Protein AF-A0AAW0Y4X8-F1 (afdb_monomer)

pLDDT: mean 74.62, std 14.85, range [42.31, 95.5]

InterPro domains:
  IPR004323 Divalent ion tolerance protein, CutA [PF03091] (64-122)
  IPR004323 Divalent ion tolerance protein, CutA [PTHR23419] (64-127)
  IPR011322 Nitrogen regulatory PII-like, alpha/beta [SSF54913] (40-125)
  IPR015867 Nitrogen regulatory protein PII/ATP phosphoribosyltransferase, C-terminal [G3DSA:3.30.70.120] (62-125)

Radius of gyration: 26.47 Å; Cα contacts (8 Å, |Δi|>4): 41; chains: 1; bounding box: 38×80×56 Å

Sequence (129 aa):
MLSKNITLFCMCLAFVAVCMPILFTTGRHLISRMTATATYVAGTHSMAFVTAPSQEVAKKIARYEWKEEINEDSEVLMMIKTRTSRLEEVTKFVRENHPYEVCEVISSQIDQGNPPYLDWISSIVPEKE

Mean predicted aligned error: 15.36 Å

Secondary structure (DSSP, 8-state):
-HHHHHHHHHHHHHHHHHHHHHHHHHHHHHHHHHS------TTS--------SSHHHHHHHS-EEETTEEE------------GGGHHHHHHHHHHH-SSSS---------S--HHHHHHHHHHSPPP-

Nearest PDB structures (foldseek):
  8uf0-assembly1_A  TM=7.709E-01  e=8.832E-01  synthetic construct

Organism: Cherax quadricarinatus (NCBI:txid27406)

Structure (mmCIF, N/CA/C/O backbone):
data_AF-A0AAW0Y4X8-F1
#
_entry.id   AF-A0AAW0Y4X8-F1
#
loop_
_atom_site.group_PDB
_atom_site.id
_atom_site.type_symbol
_atom_site.label_atom_id
_atom_site.label_alt_id
_atom_site.label_comp_id
_atom_site.label_asym_id
_atom_site.label_entity_id
_atom_site.label_seq_id
_atom_site.pdbx_PDB_ins_code
_atom_site.Cartn_x
_atom_site.Cartn_y
_atom_site.Cartn_z
_atom_site.occupancy
_atom_site.B_iso_or_equiv
_atom_site.auth_seq_id
_atom_site.auth_comp_id
_atom_site.auth_asym_id
_atom_site.auth_atom_id
_atom_site.pdbx_PDB_model_num
ATOM 1 N N . MET A 1 1 ? -21.582 -59.109 39.077 1.00 58.12 1 MET A N 1
ATOM 2 C CA . MET A 1 1 ? -22.097 -58.528 37.813 1.00 58.12 1 MET A CA 1
ATOM 3 C C . MET A 1 1 ? -22.089 -56.993 37.826 1.00 58.12 1 MET A C 1
ATOM 5 O O . MET A 1 1 ? -21.799 -56.406 36.797 1.00 58.12 1 MET A O 1
ATOM 9 N N . LEU A 1 2 ? -22.301 -56.347 38.984 1.00 60.31 2 LEU A N 1
ATOM 10 C CA . LEU A 1 2 ? -22.369 -54.883 39.127 1.00 60.31 2 LEU A CA 1
ATOM 11 C C . LEU A 1 2 ? -21.040 -54.127 38.876 1.00 60.31 2 LEU A C 1
ATOM 13 O O . LEU A 1 2 ? -21.061 -53.064 38.266 1.00 60.31 2 LEU A O 1
ATOM 17 N N . SER A 1 3 ? -19.876 -54.672 39.268 1.00 65.19 3 SER A N 1
ATOM 18 C CA . SER A 1 3 ? -18.590 -53.954 39.124 1.00 65.19 3 SER A CA 1
ATOM 19 C C . SER A 1 3 ? -18.111 -53.813 37.675 1.00 65.19 3 SER A C 1
ATOM 21 O O . SER A 1 3 ? -17.576 -52.771 37.314 1.00 65.19 3 SER A O 1
ATOM 23 N N . LYS A 1 4 ? -18.361 -54.815 36.818 1.00 69.62 4 LYS A N 1
ATOM 24 C CA . LYS A 1 4 ? -17.965 -54.785 35.397 1.00 69.62 4 LYS A CA 1
ATOM 25 C C . LYS A 1 4 ? -18.694 -53.685 34.614 1.00 69.62 4 LYS A C 1
ATOM 27 O O . LYS A 1 4 ? -18.088 -53.048 33.759 1.00 69.62 4 LYS A O 1
ATOM 32 N N . ASN A 1 5 ? -19.958 -53.423 34.951 1.00 71.38 5 ASN A N 1
ATOM 33 C CA . ASN A 1 5 ? -20.755 -52.371 34.314 1.00 71.38 5 ASN A CA 1
ATOM 34 C C . ASN A 1 5 ? -20.292 -50.970 34.735 1.00 71.38 5 ASN A C 1
ATOM 36 O O . ASN A 1 5 ? -20.280 -50.060 33.914 1.00 71.38 5 ASN A O 1
ATOM 40 N N . ILE A 1 6 ? -19.848 -50.814 35.986 1.00 75.94 6 ILE A N 1
ATOM 41 C CA . ILE A 1 6 ? -19.287 -49.553 36.490 1.00 75.94 6 ILE A CA 1
ATOM 42 C C . ILE A 1 6 ? -17.942 -49.263 35.814 1.00 75.94 6 ILE A C 1
ATOM 44 O O . ILE A 1 6 ? -17.723 -48.151 35.344 1.00 75.94 6 ILE A O 1
ATOM 48 N N . THR A 1 7 ? -17.062 -50.261 35.683 1.00 75.94 7 THR A N 1
ATOM 49 C CA . THR A 1 7 ? -15.778 -50.090 34.983 1.00 75.94 7 THR A CA 1
ATOM 50 C C . THR A 1 7 ? -15.971 -49.727 33.508 1.00 75.94 7 THR A C 1
ATOM 52 O O . THR A 1 7 ? -15.283 -48.838 33.008 1.00 75.94 7 THR A O 1
ATOM 55 N N . LEU A 1 8 ? -16.929 -50.360 32.823 1.00 78.56 8 LEU A N 1
ATOM 56 C CA . LEU A 1 8 ? -17.250 -50.050 31.427 1.00 78.56 8 LEU A CA 1
ATOM 57 C C . LEU A 1 8 ? -17.809 -48.626 31.272 1.00 78.56 8 LEU A C 1
ATOM 59 O O . LEU A 1 8 ? -17.415 -47.904 30.360 1.00 78.56 8 LEU A O 1
ATOM 63 N N . PHE A 1 9 ? -18.669 -48.194 32.198 1.00 82.00 9 PHE A N 1
ATOM 64 C CA . PHE A 1 9 ? -19.211 -46.836 32.212 1.00 82.00 9 PHE A CA 1
ATOM 65 C C . PHE A 1 9 ? -18.118 -45.780 32.441 1.00 82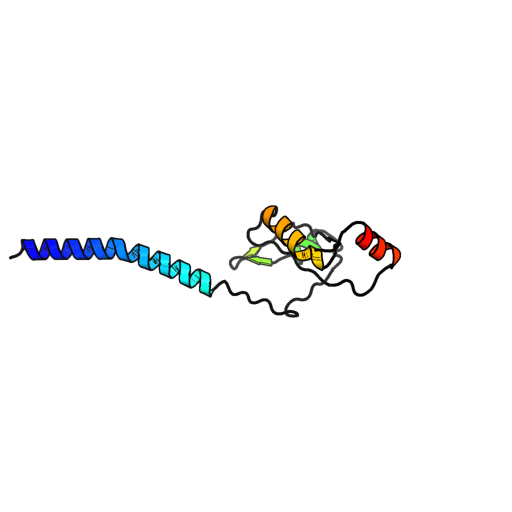.00 9 PHE A C 1
ATOM 67 O O . PHE A 1 9 ? -18.063 -44.785 31.719 1.00 82.00 9 PHE A O 1
ATOM 74 N N . CYS A 1 10 ? -17.191 -46.029 33.372 1.00 79.31 10 CYS A N 1
ATOM 75 C CA . CYS A 1 10 ? -16.048 -45.148 33.618 1.00 79.31 10 CYS A CA 1
ATOM 76 C C . CYS A 1 10 ? -15.097 -45.064 32.411 1.00 79.31 10 CYS A C 1
ATOM 78 O O . CYS A 1 10 ? -14.607 -43.978 32.105 1.00 79.31 10 CYS A O 1
ATOM 80 N N . MET A 1 11 ? -14.861 -46.172 31.694 1.00 81.62 11 MET A N 1
ATOM 81 C CA . MET A 1 11 ? -14.057 -46.153 30.462 1.00 81.62 11 MET A CA 1
ATOM 82 C C . MET A 1 11 ? -14.723 -45.341 29.346 1.00 81.62 11 MET A C 1
ATOM 84 O O . MET A 1 11 ? -14.047 -44.554 28.688 1.00 81.62 11 MET A O 1
ATOM 88 N N . CYS A 1 12 ? -16.039 -45.478 29.155 1.00 81.50 12 CYS A N 1
ATOM 89 C CA . CYS A 1 12 ? -16.776 -44.680 28.172 1.00 81.50 12 CYS A CA 1
ATOM 90 C C . CYS A 1 12 ? -16.736 -43.182 28.504 1.00 81.50 12 CYS A C 1
ATOM 92 O O . CYS A 1 12 ? -16.510 -42.367 27.614 1.00 81.50 12 CYS A O 1
ATOM 94 N N . LEU A 1 13 ? -16.893 -42.813 29.779 1.00 80.12 13 LEU A N 1
ATOM 95 C CA . LEU A 1 13 ? -16.777 -41.423 30.234 1.00 80.12 13 LEU A CA 1
ATOM 96 C C . LEU A 1 13 ? -15.379 -40.845 29.991 1.00 80.12 13 LEU A C 1
ATOM 98 O O . LEU A 1 13 ? -15.266 -39.726 29.495 1.00 80.12 13 LEU A O 1
ATOM 102 N N . ALA A 1 14 ? -14.323 -41.610 30.281 1.00 80.19 14 ALA A N 1
ATOM 103 C CA . ALA A 1 14 ? -12.948 -41.191 30.020 1.00 80.19 14 ALA A CA 1
ATOM 104 C C . ALA A 1 14 ? -12.675 -41.030 28.515 1.00 80.19 14 ALA A C 1
ATOM 106 O O . ALA A 1 14 ? -12.051 -40.056 28.101 1.00 80.19 14 ALA A O 1
ATOM 107 N N . PHE A 1 15 ? -13.190 -41.939 27.684 1.00 81.31 15 PHE A N 1
ATOM 108 C CA . PHE A 1 15 ? -13.047 -41.859 26.231 1.00 81.31 15 PHE A CA 1
ATOM 109 C C . PHE A 1 15 ? -13.770 -40.637 25.654 1.00 81.31 15 PHE A C 1
ATOM 111 O O . PHE A 1 15 ? -13.182 -39.880 24.885 1.00 81.31 15 PHE A O 1
ATOM 118 N N . VAL A 1 16 ? -15.011 -40.380 26.081 1.00 79.50 16 VAL A N 1
ATOM 119 C CA . VAL A 1 16 ? -15.754 -39.178 25.680 1.00 79.50 16 VAL A CA 1
ATOM 120 C C . VAL A 1 16 ? -15.016 -37.919 26.139 1.00 79.50 16 VAL A C 1
ATOM 122 O O . VAL A 1 16 ? -14.837 -37.011 25.335 1.00 79.50 16 VAL A O 1
ATOM 125 N N . ALA A 1 17 ? -14.501 -37.877 27.371 1.00 78.94 17 ALA A N 1
ATOM 126 C CA . ALA A 1 17 ? -13.763 -36.723 27.890 1.00 78.94 17 ALA A CA 1
ATOM 127 C C . ALA A 1 17 ? -12.469 -36.413 27.113 1.00 78.94 17 ALA A C 1
ATOM 129 O O . ALA A 1 17 ? -12.088 -35.249 27.023 1.00 78.94 17 ALA A O 1
ATOM 130 N N . VAL A 1 18 ? -11.812 -37.421 26.526 1.00 79.12 18 VAL A N 1
ATOM 131 C CA . VAL A 1 18 ? -10.599 -37.239 25.708 1.00 79.12 18 VAL A CA 1
ATOM 132 C C . VAL A 1 18 ? -10.938 -36.915 24.251 1.00 79.12 18 VAL A C 1
ATOM 134 O O . VAL A 1 18 ? -10.309 -36.049 23.645 1.00 79.12 18 VAL A O 1
ATOM 137 N N . CYS A 1 19 ? -11.947 -37.566 23.674 1.00 76.69 19 CYS A N 1
ATOM 138 C CA . CYS A 1 19 ? -12.306 -37.378 22.269 1.00 76.69 19 CYS A CA 1
ATOM 139 C C . CYS A 1 19 ? -13.063 -36.070 22.009 1.00 76.69 19 CYS A C 1
ATOM 141 O O . CYS A 1 19 ? -12.892 -35.478 20.945 1.00 76.69 19 CYS A O 1
ATOM 143 N N . MET A 1 20 ? -13.868 -35.593 22.963 1.00 77.81 20 MET A N 1
ATOM 144 C CA . MET A 1 20 ? -14.656 -34.366 22.809 1.00 77.81 20 MET A CA 1
ATOM 145 C C . MET A 1 20 ? -13.785 -33.117 22.575 1.00 77.81 20 MET A C 1
ATOM 147 O O . MET A 1 20 ? -14.035 -32.433 21.585 1.00 77.81 20 MET A O 1
ATOM 151 N N . PRO A 1 21 ? -12.719 -32.829 23.354 1.00 70.62 21 PRO A N 1
ATOM 152 C CA . PRO A 1 21 ? -11.862 -31.674 23.090 1.00 70.62 21 PRO A CA 1
ATOM 153 C C . PRO A 1 21 ? -11.093 -31.789 21.768 1.00 70.62 21 PRO A C 1
ATOM 155 O O . PRO A 1 21 ? -10.916 -30.775 21.103 1.00 70.62 21 PRO A O 1
ATOM 158 N N . ILE A 1 22 ? -10.699 -32.995 21.338 1.00 74.56 22 ILE A N 1
ATOM 159 C CA . ILE A 1 22 ? -10.032 -33.212 20.039 1.00 74.56 22 ILE A CA 1
ATOM 160 C C . ILE A 1 22 ? -11.002 -32.953 18.879 1.00 74.56 22 ILE A C 1
ATOM 162 O O . ILE A 1 22 ? -10.646 -32.310 17.891 1.00 74.56 22 ILE A 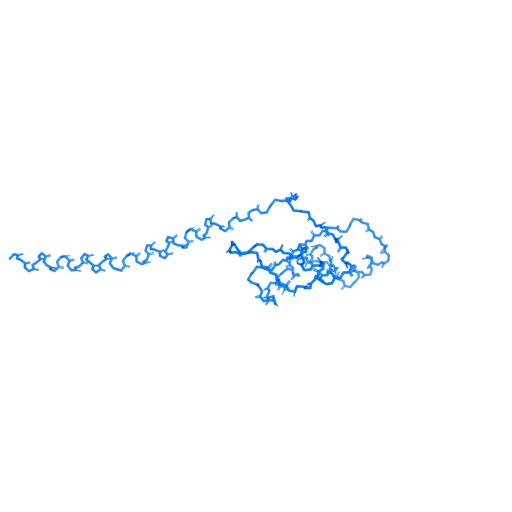O 1
ATOM 166 N N . LEU A 1 23 ? -12.251 -33.406 19.001 1.00 73.00 23 LEU A N 1
ATOM 167 C CA . LEU A 1 23 ? -13.301 -33.135 18.020 1.00 73.00 23 LEU A CA 1
ATOM 168 C C . LEU A 1 23 ? -13.653 -31.637 17.982 1.00 73.00 23 LEU A C 1
ATOM 170 O O . LEU A 1 23 ? -13.881 -31.073 16.915 1.00 73.00 23 LEU A O 1
ATOM 174 N N . PHE A 1 24 ? -13.633 -30.971 19.139 1.00 67.38 24 PHE A N 1
ATOM 175 C CA . PHE A 1 24 ? -13.904 -29.539 19.248 1.00 67.38 24 PHE A CA 1
ATOM 176 C C . PHE A 1 24 ? -12.772 -28.679 18.669 1.00 67.38 24 PHE A C 1
ATOM 178 O O . PHE A 1 24 ? -13.044 -27.684 17.999 1.00 67.38 24 PHE A O 1
ATOM 185 N N . THR A 1 25 ? -11.503 -29.041 18.884 1.00 61.97 25 THR A N 1
ATOM 186 C CA . THR A 1 25 ? -10.352 -28.304 18.330 1.00 61.97 25 THR A CA 1
ATOM 187 C C . THR A 1 25 ? -10.237 -28.503 16.826 1.00 61.97 25 THR A C 1
ATOM 189 O O . THR A 1 25 ? -10.122 -27.525 16.090 1.00 61.97 25 THR A O 1
ATOM 192 N N . THR A 1 26 ? -10.353 -29.740 16.341 1.00 67.19 26 THR A N 1
ATOM 193 C CA . THR A 1 26 ? -10.354 -30.030 14.897 1.00 67.19 26 THR A CA 1
ATOM 194 C C . THR A 1 26 ? -11.560 -29.406 14.190 1.00 67.19 26 THR A C 1
ATOM 196 O O . THR A 1 26 ? -11.397 -28.834 13.112 1.00 67.19 26 THR A O 1
ATOM 199 N N . GLY A 1 27 ? -12.737 -29.398 14.827 1.00 66.31 27 GLY A N 1
ATOM 200 C CA . GLY A 1 27 ? -13.922 -28.687 14.344 1.00 66.31 27 GLY A CA 1
ATOM 201 C C . GLY A 1 27 ? -13.716 -27.172 14.256 1.00 66.31 27 GLY A C 1
ATOM 202 O O . GLY A 1 27 ? -14.035 -26.567 13.235 1.00 66.31 27 GLY A O 1
ATOM 203 N N . ARG A 1 28 ? -13.102 -26.550 15.273 1.00 56.47 28 ARG A N 1
ATOM 204 C CA . ARG A 1 28 ? -12.759 -25.114 15.252 1.00 56.47 28 ARG A CA 1
ATOM 205 C C . ARG A 1 28 ? -11.723 -24.772 14.184 1.00 56.47 28 ARG A C 1
ATOM 207 O O . ARG A 1 28 ? -11.865 -23.746 13.525 1.00 56.47 28 ARG A O 1
ATOM 214 N N . HIS A 1 29 ? -10.726 -25.629 13.967 1.00 56.44 29 HIS A N 1
ATOM 215 C CA . HIS A 1 29 ? -9.754 -25.446 12.888 1.00 56.44 29 HIS A CA 1
ATOM 216 C C . HIS A 1 29 ? -10.395 -25.572 11.503 1.00 56.44 29 HIS A C 1
ATOM 218 O O . HIS A 1 29 ? -10.025 -24.828 10.598 1.00 56.44 29 HIS A O 1
ATOM 224 N N . LEU A 1 30 ? -11.377 -26.459 11.327 1.00 59.00 30 LEU A N 1
ATOM 225 C CA . LEU A 1 30 ? -12.100 -26.584 10.063 1.00 59.00 30 LEU A CA 1
ATOM 226 C C . LEU A 1 30 ? -13.002 -25.367 9.805 1.00 59.00 30 LEU A C 1
ATOM 228 O O . LEU A 1 30 ? -12.948 -24.799 8.719 1.00 59.00 30 LEU A O 1
ATOM 232 N N . ILE A 1 31 ? -13.748 -24.907 10.817 1.00 59.88 31 ILE A N 1
ATOM 233 C CA . ILE A 1 31 ? -14.597 -23.705 10.723 1.00 59.88 31 ILE A CA 1
ATOM 234 C C . ILE A 1 31 ? -13.747 -22.455 10.442 1.00 59.88 31 ILE A C 1
ATOM 236 O O . ILE A 1 31 ? -14.089 -21.681 9.554 1.00 59.88 31 ILE A O 1
ATOM 240 N N . SER A 1 32 ? -12.595 -22.303 11.106 1.00 43.53 32 SER A N 1
ATOM 241 C CA . SER A 1 32 ? -11.649 -21.203 10.854 1.00 43.53 32 SER A CA 1
ATOM 242 C C . SER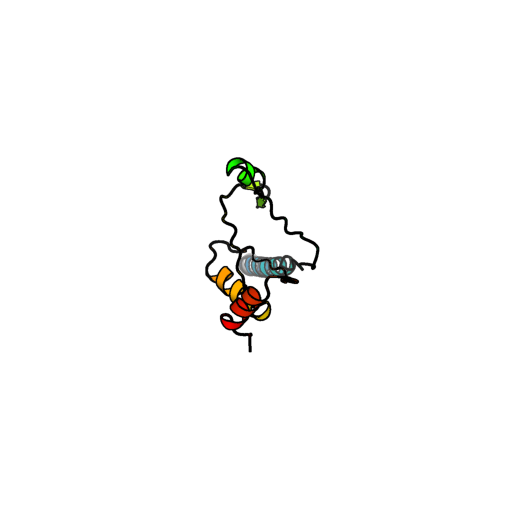 A 1 32 ? -11.078 -21.219 9.430 1.00 43.53 32 SER A C 1
ATOM 244 O O . SER A 1 32 ? -10.850 -20.158 8.856 1.00 43.53 32 SER A O 1
ATOM 246 N N . ARG A 1 33 ? -10.890 -22.400 8.823 1.00 48.53 33 ARG A N 1
ATOM 247 C CA . ARG A 1 33 ? -10.465 -22.515 7.417 1.00 48.53 33 ARG A CA 1
ATOM 248 C C . ARG A 1 33 ? -11.603 -22.266 6.424 1.00 48.53 33 ARG A C 1
ATOM 250 O O . ARG A 1 33 ? -11.318 -21.879 5.298 1.00 48.53 33 ARG A O 1
ATOM 257 N N . MET A 1 34 ? -12.860 -22.455 6.829 1.00 55.47 34 MET A N 1
ATOM 258 C CA . MET A 1 34 ? -14.037 -22.171 5.997 1.00 55.47 34 MET A CA 1
ATOM 259 C C . MET A 1 34 ? -14.431 -20.686 6.001 1.00 55.47 34 MET A C 1
ATOM 261 O O . MET A 1 34 ? -14.959 -20.210 5.004 1.00 55.47 34 MET A O 1
ATOM 265 N N . THR A 1 35 ? -14.151 -19.936 7.073 1.00 51.81 35 THR A N 1
ATOM 266 C CA . THR A 1 35 ? -14.409 -18.483 7.134 1.00 51.81 35 THR A CA 1
ATOM 267 C C . THR A 1 35 ? -13.250 -17.623 6.619 1.00 51.81 35 THR A C 1
ATOM 269 O O . THR A 1 35 ? -13.410 -16.416 6.471 1.00 51.81 35 THR A O 1
ATOM 272 N N . ALA A 1 36 ? -12.094 -18.218 6.304 1.00 44.84 36 ALA A N 1
ATOM 273 C CA . ALA A 1 36 ? -10.904 -17.508 5.820 1.00 44.84 36 ALA A CA 1
ATOM 274 C C . ALA A 1 36 ? -10.899 -17.208 4.307 1.00 44.84 36 ALA A C 1
ATOM 276 O O . ALA A 1 36 ? -9.874 -16.803 3.763 1.00 44.84 36 ALA A O 1
ATOM 277 N N . THR A 1 37 ? -12.016 -17.386 3.601 1.00 47.72 37 THR A N 1
ATOM 278 C CA . THR A 1 37 ? -12.143 -16.962 2.200 1.00 47.72 37 THR A CA 1
ATOM 279 C C . THR A 1 37 ? -12.848 -15.615 2.112 1.00 47.72 37 THR A C 1
ATOM 281 O O . THR A 1 37 ? -13.969 -15.517 1.620 1.00 47.72 37 THR A O 1
ATOM 284 N N . ALA A 1 38 ? -12.174 -14.554 2.554 1.00 52.03 38 ALA A N 1
ATOM 285 C CA . ALA A 1 38 ? -12.450 -13.228 2.018 1.00 52.03 38 ALA A CA 1
ATOM 286 C C . ALA A 1 38 ? -11.831 -13.169 0.611 1.00 52.03 38 ALA A C 1
ATOM 288 O O . ALA A 1 38 ? -10.696 -12.737 0.421 1.00 52.03 38 ALA A O 1
ATOM 289 N N . THR A 1 39 ? -12.542 -13.696 -0.386 1.00 52.44 39 THR A N 1
ATOM 290 C CA . THR A 1 39 ? -12.163 -13.552 -1.796 1.00 52.44 39 THR A CA 1
ATOM 291 C C . THR A 1 39 ? -12.448 -12.118 -2.217 1.00 52.44 39 THR A C 1
ATOM 293 O O . THR A 1 39 ? -13.558 -11.796 -2.634 1.00 52.44 39 THR A O 1
ATOM 296 N N . TYR A 1 40 ? -11.460 -11.242 -2.051 1.00 49.59 40 TYR A N 1
ATOM 297 C CA . TYR A 1 40 ? -11.499 -9.897 -2.612 1.00 49.59 40 TYR A CA 1
ATOM 298 C C . TYR A 1 40 ? -11.768 -9.972 -4.122 1.00 49.59 40 TYR A C 1
ATOM 300 O O . TYR A 1 40 ? -11.131 -10.748 -4.837 1.00 49.59 40 TYR A O 1
ATOM 308 N N . VAL A 1 41 ? -12.702 -9.151 -4.602 1.00 49.88 41 VAL A N 1
ATOM 309 C CA . VAL A 1 41 ? -12.998 -8.990 -6.027 1.00 49.88 41 VAL A CA 1
ATOM 310 C C . VAL A 1 41 ? -12.565 -7.584 -6.426 1.00 49.88 41 VAL A C 1
ATOM 312 O O . VAL A 1 41 ? -12.945 -6.602 -5.790 1.00 49.88 41 VAL A O 1
ATOM 315 N N . ALA A 1 42 ? -11.752 -7.475 -7.476 1.00 43.06 42 ALA A N 1
ATOM 316 C CA . ALA A 1 42 ? -11.316 -6.178 -7.981 1.00 43.06 42 ALA A CA 1
ATOM 317 C C . ALA A 1 42 ? -12.533 -5.290 -8.317 1.00 43.06 42 ALA A C 1
ATOM 319 O O . ALA A 1 42 ? -13.452 -5.730 -9.006 1.00 43.06 42 ALA A O 1
ATOM 320 N N . GLY A 1 43 ? -12.535 -4.047 -7.820 1.00 51.59 43 GLY A N 1
ATOM 321 C CA . GLY A 1 43 ? -13.611 -3.070 -8.043 1.00 51.59 43 GLY A CA 1
ATOM 322 C C . GLY A 1 43 ? -14.721 -3.026 -6.984 1.00 51.59 43 GLY A C 1
ATOM 323 O O . GLY A 1 43 ? -15.626 -2.208 -7.113 1.00 51.59 43 GLY A O 1
ATOM 324 N N . THR A 1 44 ? -14.672 -3.843 -5.925 1.00 47.25 44 THR A N 1
ATOM 325 C CA . THR A 1 44 ? -15.673 -3.777 -4.836 1.00 47.25 44 THR A CA 1
ATOM 326 C C . THR A 1 44 ? -15.477 -2.601 -3.882 1.00 47.25 44 THR A C 1
ATOM 328 O O . THR A 1 44 ? -16.413 -2.218 -3.188 1.00 47.25 44 THR A O 1
ATOM 331 N N . HIS A 1 45 ? -14.270 -2.038 -3.828 1.00 47.75 45 HIS A N 1
ATOM 332 C CA . HIS A 1 45 ? -13.919 -0.934 -2.940 1.00 47.75 45 HIS A CA 1
ATOM 333 C C . HIS A 1 45 ? -13.302 0.203 -3.754 1.00 47.75 45 HIS A C 1
ATOM 335 O O . HIS A 1 45 ? -12.476 -0.039 -4.636 1.00 47.75 45 HIS A O 1
ATOM 341 N N . SER A 1 46 ? -13.695 1.433 -3.429 1.00 42.31 46 SER A N 1
ATOM 342 C CA . SER A 1 46 ? -13.185 2.659 -4.043 1.00 42.31 46 SER A CA 1
ATOM 343 C C . SER A 1 46 ? -12.368 3.435 -3.018 1.00 42.31 46 SER A C 1
ATOM 345 O O . SER A 1 46 ? -12.825 3.644 -1.897 1.00 42.31 46 SER A O 1
ATOM 347 N N . MET A 1 47 ? -11.180 3.893 -3.407 1.00 55.88 47 MET A N 1
ATOM 348 C CA . MET A 1 47 ? -10.370 4.795 -2.589 1.00 55.88 47 MET A CA 1
ATOM 349 C C . MET A 1 47 ? -10.741 6.243 -2.914 1.00 55.88 47 MET A C 1
ATOM 351 O O . MET A 1 47 ? -10.680 6.658 -4.071 1.00 55.88 47 MET A O 1
ATOM 355 N N . ALA A 1 48 ? -11.118 7.015 -1.895 1.00 45.31 48 ALA A N 1
ATOM 356 C CA . ALA A 1 48 ? -11.389 8.443 -2.015 1.00 45.31 48 ALA A CA 1
ATOM 357 C C . ALA A 1 48 ? -10.402 9.227 -1.144 1.00 45.31 48 ALA A C 1
ATOM 359 O O . ALA A 1 48 ? -10.343 9.036 0.068 1.00 45.31 48 ALA A O 1
ATOM 360 N N . PHE A 1 49 ? -9.640 10.131 -1.759 1.00 64.25 49 PHE A N 1
ATOM 361 C CA . PHE A 1 49 ? -8.801 11.076 -1.026 1.00 64.25 49 PHE A CA 1
ATOM 362 C C . PHE A 1 49 ? -9.629 12.320 -0.719 1.00 64.25 49 PHE A C 1
ATOM 364 O O . PHE A 1 49 ? -10.018 13.052 -1.629 1.00 64.25 49 PHE A O 1
ATOM 371 N N . VAL A 1 50 ? -9.910 12.554 0.560 1.00 51.00 50 VAL A N 1
ATOM 372 C CA . VAL A 1 50 ? -10.658 13.726 1.022 1.00 51.00 50 VAL A CA 1
ATOM 373 C C . VAL A 1 50 ? -9.743 14.631 1.835 1.00 51.00 50 VAL A C 1
ATOM 375 O O . VAL A 1 50 ? -9.066 14.196 2.763 1.00 51.00 50 VAL A O 1
ATOM 378 N N . THR A 1 51 ? -9.706 15.914 1.487 1.00 43.91 51 THR A N 1
ATOM 379 C CA . THR A 1 51 ? -9.038 16.926 2.308 1.00 43.91 51 THR A CA 1
ATOM 380 C C . THR A 1 51 ? -9.985 17.341 3.426 1.00 43.91 51 THR A C 1
ATOM 382 O O . THR A 1 51 ? -11.051 17.896 3.156 1.00 43.91 51 THR A O 1
ATOM 385 N N . ALA A 1 52 ? -9.610 17.083 4.677 1.00 70.69 52 ALA A N 1
ATOM 386 C CA . ALA A 1 52 ? -10.366 17.531 5.841 1.00 70.69 52 ALA A CA 1
ATOM 387 C C . ALA A 1 52 ? -9.801 18.868 6.366 1.00 70.69 52 ALA A C 1
ATOM 389 O O . ALA A 1 52 ? -8.584 18.999 6.498 1.00 70.69 52 ALA A O 1
ATOM 390 N N . PRO A 1 53 ? -10.650 19.860 6.695 1.00 55.88 53 PRO A N 1
ATOM 391 C CA . PRO A 1 53 ? -10.204 21.169 7.182 1.00 55.88 53 PRO A CA 1
ATOM 392 C C . PRO A 1 53 ? -9.709 21.147 8.640 1.00 55.88 53 PRO A C 1
ATOM 394 O O . PRO A 1 53 ? -9.106 22.117 9.091 1.00 55.88 53 PRO A O 1
ATOM 397 N N . SER A 1 54 ? -9.969 20.071 9.395 1.00 70.69 54 SER A N 1
ATOM 398 C CA . SER A 1 54 ? -9.504 19.895 10.775 1.00 70.69 54 SER A CA 1
ATOM 399 C C . SER A 1 54 ? -9.401 18.414 11.164 1.00 70.69 54 SER A C 1
ATOM 401 O O . SER A 1 54 ? -10.035 17.548 10.554 1.00 70.69 54 SER A O 1
ATOM 403 N N . GLN A 1 55 ? -8.628 18.123 12.216 1.00 70.94 55 GLN A N 1
ATOM 404 C CA . GLN A 1 55 ? -8.464 16.767 12.754 1.00 70.94 55 GLN A CA 1
ATOM 405 C C . GLN A 1 55 ? -9.779 16.185 13.301 1.00 70.94 55 GLN A C 1
ATOM 407 O O . GLN A 1 55 ? -10.012 14.987 13.190 1.00 70.94 55 GLN A O 1
ATOM 412 N N . GLU A 1 56 ? -10.657 17.020 13.858 1.00 76.00 56 GLU A N 1
ATOM 413 C CA . GLU A 1 56 ? -11.974 16.597 14.349 1.00 76.00 56 GLU A CA 1
ATOM 414 C C . GLU A 1 56 ? -12.878 16.119 13.202 1.00 76.00 56 GLU A C 1
ATOM 416 O O . GLU A 1 56 ? -13.492 15.055 13.290 1.00 76.00 56 GLU A O 1
ATOM 421 N N . VAL A 1 57 ? -12.900 16.858 12.084 1.00 73.94 57 VAL A N 1
ATOM 422 C CA . VAL A 1 57 ? -13.646 16.459 10.881 1.00 73.94 57 VAL A CA 1
ATOM 423 C C . VAL A 1 57 ? -13.066 15.174 10.293 1.00 73.94 57 VAL A C 1
ATOM 425 O O . VAL A 1 57 ? -13.830 14.283 9.927 1.00 73.94 57 VAL A O 1
ATOM 428 N N . ALA A 1 58 ? -11.736 15.041 10.259 1.00 70.94 58 ALA A N 1
ATOM 429 C CA . ALA A 1 58 ? -11.078 13.817 9.807 1.00 70.94 58 ALA A CA 1
ATOM 430 C C . ALA A 1 58 ? -11.483 12.600 10.657 1.00 70.94 58 ALA A C 1
ATOM 432 O O . ALA A 1 58 ? -11.884 11.584 10.099 1.00 70.94 58 ALA A O 1
ATOM 433 N N . LYS A 1 59 ? -11.471 12.719 11.992 1.00 69.12 59 LYS A N 1
ATOM 434 C CA . LYS A 1 59 ? -11.863 11.638 12.917 1.00 69.12 59 LYS A CA 1
ATOM 435 C C . LYS A 1 59 ? -13.314 11.200 12.746 1.00 69.12 59 LYS A C 1
ATOM 437 O O . LYS A 1 59 ? -13.599 10.010 12.733 1.00 69.12 59 LYS A O 1
ATOM 442 N N . LYS A 1 60 ? -14.230 12.153 12.553 1.00 73.12 60 LYS A N 1
ATOM 443 C CA . LYS A 1 60 ? -15.645 11.847 12.303 1.00 73.12 60 LYS A CA 1
ATOM 444 C C . LYS A 1 60 ? -15.849 11.045 11.012 1.00 73.12 60 LYS A C 1
ATOM 446 O O . LYS A 1 60 ? -16.768 10.232 10.946 1.00 73.12 60 LYS A O 1
ATOM 451 N N . ILE A 1 61 ? -15.022 11.298 9.996 1.00 72.12 61 ILE A N 1
ATOM 452 C CA . ILE A 1 61 ? -15.051 10.597 8.704 1.00 72.12 61 ILE A CA 1
ATOM 453 C C . ILE A 1 61 ? -14.349 9.232 8.802 1.00 72.12 61 ILE A C 1
ATOM 455 O O . ILE A 1 61 ? -14.829 8.275 8.209 1.00 72.12 61 ILE A O 1
ATOM 459 N N . ALA A 1 62 ? -13.263 9.129 9.574 1.00 67.62 62 ALA A N 1
ATOM 460 C CA . ALA A 1 62 ? -12.428 7.931 9.729 1.00 67.62 62 ALA A CA 1
ATOM 461 C C . ALA A 1 62 ? -13.000 6.860 10.685 1.00 67.62 62 ALA A C 1
ATOM 463 O O . ALA A 1 62 ? -12.271 5.991 11.155 1.00 67.62 62 ALA A O 1
ATOM 464 N N . ARG A 1 63 ? -14.299 6.911 10.996 1.00 67.75 63 ARG A N 1
ATOM 465 C CA . ARG A 1 63 ? -14.975 5.887 11.802 1.00 67.75 63 ARG A CA 1
ATOM 466 C C . ARG A 1 63 ? -15.028 4.566 11.043 1.00 67.75 63 ARG A C 1
ATOM 468 O O . ARG A 1 63 ? -15.513 4.533 9.914 1.00 67.75 63 ARG A O 1
ATOM 475 N N . TYR A 1 64 ? -14.620 3.485 11.696 1.00 68.19 64 TYR A N 1
ATOM 476 C CA . TYR A 1 64 ? -14.736 2.132 11.161 1.00 68.19 64 TYR A CA 1
ATOM 477 C C . TYR A 1 64 ? -15.449 1.216 12.158 1.00 68.19 64 TYR A C 1
ATOM 479 O O . TYR A 1 64 ? -15.514 1.494 13.357 1.00 68.19 64 TYR A O 1
ATOM 487 N N . GLU A 1 65 ? -16.038 0.137 11.650 1.00 54.84 65 GLU A N 1
ATOM 488 C CA . GLU A 1 65 ? -16.725 -0.855 12.472 1.00 54.84 65 GLU A CA 1
ATOM 489 C C . GLU A 1 65 ? -15.797 -2.039 12.742 1.00 54.84 65 GLU A C 1
ATOM 491 O O . GLU A 1 65 ? -15.249 -2.646 11.819 1.00 54.84 65 GLU A O 1
ATOM 496 N N . TRP A 1 66 ? -15.630 -2.381 14.016 1.00 65.75 66 TRP A N 1
ATOM 497 C CA . TRP A 1 66 ? -14.853 -3.530 14.455 1.00 65.75 66 TRP A CA 1
ATOM 498 C C . TRP A 1 66 ? -15.535 -4.186 15.652 1.00 65.75 66 TRP A C 1
ATOM 500 O O . TRP A 1 66 ? -15.866 -3.518 16.625 1.00 65.75 66 TRP A O 1
ATOM 510 N N . LYS A 1 67 ? -15.753 -5.507 15.578 1.00 63.84 67 LYS A N 1
ATOM 511 C CA . LYS A 1 67 ? -16.473 -6.294 16.603 1.00 63.84 67 LYS A CA 1
ATOM 512 C C . LYS A 1 67 ? -17.843 -5.710 16.990 1.00 63.84 67 LYS A C 1
ATOM 514 O O . LYS A 1 67 ? -18.169 -5.663 18.169 1.00 63.84 67 LYS A O 1
ATOM 519 N N . GLU A 1 68 ? -18.628 -5.293 15.995 1.00 72.94 68 GLU A N 1
ATOM 520 C CA . GLU A 1 68 ? -19.969 -4.702 16.179 1.00 72.94 68 GLU A CA 1
ATOM 521 C C . GLU A 1 68 ? -19.963 -3.354 16.934 1.00 72.94 68 GLU A C 1
ATOM 523 O O . GLU A 1 68 ? -21.017 -2.826 17.290 1.00 72.94 68 GLU A O 1
ATOM 528 N N . GLU A 1 69 ? -18.783 -2.756 17.140 1.00 61.50 69 GLU A N 1
ATOM 529 C CA . GLU A 1 69 ? -18.612 -1.436 17.740 1.00 61.50 69 GLU A CA 1
ATOM 530 C C . GLU A 1 69 ? -17.987 -0.459 16.736 1.00 61.50 69 GLU A C 1
ATOM 532 O O . GLU A 1 69 ? -17.059 -0.786 15.987 1.00 61.50 69 GLU A O 1
ATOM 537 N N . ILE A 1 70 ? -18.488 0.777 16.729 1.00 71.69 70 ILE A N 1
ATOM 538 C CA . ILE A 1 70 ? -17.861 1.867 15.978 1.00 71.69 70 ILE A CA 1
ATOM 539 C C . ILE A 1 70 ? -16.642 2.327 16.771 1.00 71.69 70 ILE A C 1
ATOM 541 O O . ILE A 1 70 ? -16.785 2.842 17.880 1.00 71.69 70 ILE A O 1
ATOM 545 N N . ASN A 1 71 ? -15.462 2.164 16.182 1.00 66.38 71 ASN A N 1
ATOM 546 C CA . ASN A 1 71 ? -14.192 2.542 16.782 1.00 66.38 71 ASN A CA 1
ATOM 547 C C . ASN A 1 71 ? -13.647 3.826 16.135 1.00 66.38 71 ASN A C 1
ATOM 549 O O . ASN A 1 71 ? -13.913 4.132 14.968 1.00 66.38 71 ASN A O 1
ATOM 553 N N . GLU A 1 72 ? -12.907 4.601 16.929 1.00 68.88 72 GLU A N 1
ATOM 554 C CA . GLU A 1 72 ? -12.251 5.843 16.516 1.00 68.88 72 GLU A CA 1
ATOM 555 C C . GLU A 1 72 ? -10.780 5.798 16.932 1.00 68.88 72 GLU A C 1
ATOM 557 O O . GLU A 1 72 ? -10.444 6.106 18.076 1.00 68.88 72 GLU A O 1
ATOM 562 N N . ASP A 1 73 ? -9.900 5.470 15.988 1.00 67.69 73 ASP A N 1
ATOM 563 C CA . ASP A 1 73 ? -8.455 5.507 16.196 1.00 67.69 73 ASP A CA 1
ATOM 564 C C . ASP A 1 73 ? -7.811 6.646 15.403 1.00 67.69 73 ASP A C 1
ATOM 566 O O . ASP A 1 73 ? -8.281 7.074 14.348 1.00 67.69 73 ASP A O 1
ATOM 570 N N . SER A 1 74 ? -6.724 7.196 15.946 1.00 69.19 74 SER A N 1
ATOM 571 C CA . SER A 1 74 ? -5.926 8.198 15.236 1.00 69.19 74 SER A CA 1
ATOM 572 C C . SER A 1 74 ? -4.872 7.490 14.395 1.00 69.19 74 SER A C 1
ATOM 574 O O . SER A 1 74 ? -3.803 7.153 14.897 1.00 69.19 74 SER A O 1
ATOM 576 N N . GLU A 1 75 ? -5.179 7.278 13.121 1.00 76.00 75 GLU A N 1
ATOM 577 C CA . GLU A 1 75 ? -4.281 6.639 12.160 1.00 76.00 75 GLU A CA 1
ATOM 578 C C . GLU A 1 75 ? -3.565 7.662 11.270 1.00 76.00 75 GLU A C 1
ATOM 580 O O . GLU A 1 75 ? -3.995 8.810 11.116 1.00 76.00 75 GLU A O 1
ATOM 585 N N . VAL A 1 76 ? -2.452 7.243 10.667 1.00 78.50 76 VAL A N 1
ATOM 586 C CA . VAL A 1 76 ? -1.697 8.046 9.701 1.00 78.50 76 VAL A CA 1
ATOM 587 C C . VAL A 1 76 ? -1.690 7.324 8.361 1.00 78.50 76 VAL A C 1
ATOM 589 O O . VAL A 1 76 ? -1.210 6.199 8.261 1.00 78.50 76 VAL A O 1
ATOM 592 N N . LEU A 1 77 ? -2.169 7.997 7.313 1.00 82.06 77 LEU A N 1
ATOM 593 C CA . LEU A 1 77 ? -2.105 7.471 5.953 1.00 82.06 77 LEU A CA 1
ATOM 594 C C . LEU A 1 77 ? -0.696 7.650 5.376 1.00 82.06 77 LEU A C 1
ATOM 596 O O . LEU A 1 77 ? -0.184 8.768 5.278 1.00 82.06 77 LEU A O 1
ATOM 600 N N . MET A 1 78 ? -0.092 6.553 4.929 1.00 81.19 78 MET A N 1
ATOM 601 C CA . MET A 1 78 ? 1.210 6.552 4.267 1.00 81.19 78 MET A CA 1
ATOM 602 C C . MET A 1 78 ? 1.048 6.295 2.766 1.00 81.19 78 MET A C 1
ATOM 604 O O . MET A 1 78 ? 0.444 5.311 2.354 1.00 81.19 78 MET A O 1
ATOM 608 N N . MET A 1 79 ? 1.630 7.161 1.931 1.00 87.81 79 MET A N 1
ATOM 609 C CA . MET A 1 79 ? 1.584 7.017 0.473 1.00 87.81 79 MET A CA 1
ATOM 610 C C . MET A 1 79 ? 2.956 6.633 -0.087 1.00 87.81 79 MET A C 1
ATOM 612 O O . MET A 1 79 ? 3.785 7.506 -0.370 1.00 87.81 79 MET A O 1
ATOM 616 N N . ILE A 1 80 ? 3.162 5.333 -0.291 1.00 88.12 80 ILE A N 1
ATOM 617 C CA . ILE A 1 80 ? 4.400 4.751 -0.828 1.00 88.12 80 ILE A CA 1
ATOM 618 C C . ILE A 1 80 ? 4.365 4.763 -2.362 1.00 88.12 80 ILE A C 1
ATOM 620 O O . ILE A 1 80 ? 3.358 4.408 -2.969 1.00 88.12 80 ILE A O 1
ATOM 624 N N . LYS A 1 81 ? 5.473 5.166 -2.995 1.00 92.06 81 LYS A N 1
ATOM 625 C CA . LYS A 1 81 ? 5.662 5.096 -4.450 1.00 92.06 81 LYS A CA 1
ATOM 626 C C . LYS A 1 81 ? 6.701 4.020 -4.715 1.00 92.06 81 LYS A C 1
ATOM 628 O O . LYS A 1 81 ? 7.810 4.097 -4.197 1.00 92.06 81 LYS A O 1
ATOM 633 N N . THR A 1 82 ? 6.319 3.004 -5.472 1.00 92.81 82 THR A N 1
ATOM 634 C CA . THR A 1 82 ? 7.172 1.858 -5.794 1.00 92.81 82 THR A CA 1
ATOM 635 C C . THR A 1 82 ? 6.746 1.260 -7.131 1.00 92.81 82 THR A C 1
ATOM 637 O O . THR A 1 82 ? 5.709 1.637 -7.682 1.00 92.81 82 THR A O 1
ATOM 640 N N . ARG A 1 83 ? 7.531 0.318 -7.656 1.00 92.56 83 ARG A N 1
ATOM 641 C CA . ARG A 1 83 ? 7.136 -0.475 -8.822 1.00 92.56 83 ARG A CA 1
ATOM 642 C C . ARG A 1 83 ? 6.040 -1.461 -8.448 1.00 92.56 83 ARG A C 1
ATOM 644 O O . ARG A 1 83 ? 6.098 -2.087 -7.391 1.00 92.56 83 ARG A O 1
ATOM 651 N N . THR A 1 84 ? 5.097 -1.685 -9.360 1.00 92.38 84 THR A N 1
ATOM 652 C CA . THR A 1 84 ? 4.055 -2.710 -9.195 1.00 92.38 84 THR A CA 1
ATOM 653 C C . THR A 1 84 ? 4.656 -4.096 -8.945 1.00 92.38 84 THR A C 1
ATOM 655 O O . THR A 1 84 ? 4.151 -4.831 -8.102 1.00 92.38 84 THR A O 1
ATOM 658 N N . SER A 1 85 ? 5.782 -4.423 -9.588 1.00 93.12 85 SER A N 1
ATOM 659 C CA . SER A 1 85 ? 6.513 -5.682 -9.385 1.00 93.12 85 SER A CA 1
ATOM 660 C C . SER A 1 85 ? 7.046 -5.873 -7.957 1.00 93.12 85 SER A C 1
ATOM 662 O O . SER A 1 85 ? 7.208 -7.006 -7.512 1.00 93.12 85 SER A O 1
ATOM 664 N N . ARG A 1 86 ? 7.260 -4.786 -7.204 1.00 91.38 86 ARG A N 1
ATOM 665 C CA . ARG A 1 86 ? 7.766 -4.790 -5.819 1.00 91.38 86 ARG A CA 1
ATOM 666 C C . ARG A 1 86 ? 6.665 -4.723 -4.761 1.00 91.38 86 ARG A C 1
ATOM 668 O O . ARG A 1 86 ? 6.964 -4.772 -3.570 1.00 91.38 86 ARG A O 1
ATOM 675 N N . LEU A 1 87 ? 5.396 -4.628 -5.165 1.00 93.44 87 LEU A N 1
ATOM 676 C CA . LEU A 1 87 ? 4.279 -4.463 -4.234 1.00 93.44 87 LEU A CA 1
ATOM 677 C C . LEU A 1 87 ? 4.198 -5.600 -3.207 1.00 93.44 87 LEU A C 1
ATOM 679 O O . LEU A 1 87 ? 3.967 -5.342 -2.034 1.00 93.44 87 LEU A O 1
ATOM 683 N N . GLU A 1 88 ? 4.429 -6.845 -3.625 1.00 91.50 88 GLU A N 1
ATOM 684 C CA . GLU A 1 88 ? 4.383 -8.003 -2.725 1.00 91.50 88 GLU A CA 1
ATOM 685 C C . GLU A 1 88 ? 5.427 -7.910 -1.598 1.00 91.50 88 GLU A C 1
ATOM 687 O O . GLU A 1 88 ? 5.121 -8.196 -0.441 1.00 91.50 88 GLU A O 1
ATOM 692 N N . GLU A 1 89 ? 6.641 -7.453 -1.918 1.00 93.25 89 GLU A N 1
ATOM 693 C CA . GLU A 1 89 ? 7.723 -7.264 -0.944 1.00 93.25 89 GLU A CA 1
ATOM 694 C C . GLU A 1 89 ? 7.386 -6.143 0.043 1.00 93.25 89 GLU A C 1
ATOM 696 O O . GLU A 1 89 ? 7.581 -6.303 1.248 1.00 93.25 89 GLU A O 1
ATOM 701 N N . VAL A 1 90 ? 6.810 -5.042 -0.451 1.00 92.44 90 VAL A N 1
ATOM 702 C CA . VAL A 1 90 ? 6.332 -3.940 0.394 1.00 92.44 90 VAL A CA 1
ATOM 703 C C . VAL A 1 90 ? 5.214 -4.415 1.320 1.00 92.44 90 VAL A C 1
ATOM 705 O O . VAL A 1 90 ? 5.290 -4.186 2.524 1.00 92.44 90 VAL A O 1
ATOM 708 N N . THR A 1 91 ? 4.209 -5.124 0.802 1.00 91.00 91 THR A N 1
ATOM 709 C CA . THR A 1 91 ? 3.101 -5.658 1.608 1.00 91.00 91 THR A CA 1
ATOM 710 C C . THR A 1 91 ? 3.607 -6.609 2.686 1.00 91.00 91 THR A C 1
ATOM 712 O O . THR A 1 91 ? 3.163 -6.534 3.831 1.00 91.00 91 THR A O 1
ATOM 715 N N . LYS A 1 92 ? 4.559 -7.487 2.350 1.00 91.25 92 LYS A N 1
ATOM 716 C CA . LYS A 1 92 ? 5.190 -8.382 3.323 1.00 91.25 92 LYS A CA 1
ATOM 717 C C . LYS A 1 92 ? 5.907 -7.592 4.419 1.0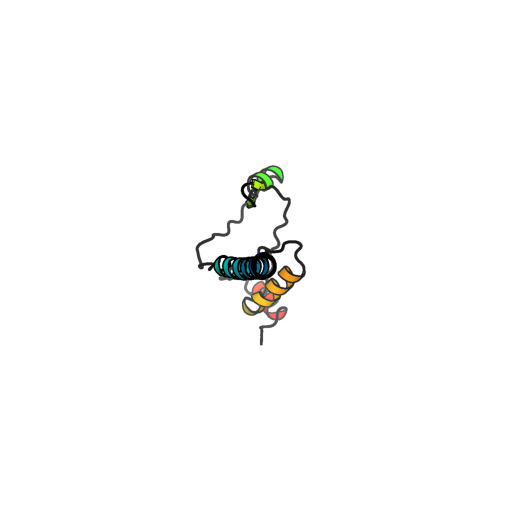0 91.25 92 LYS A C 1
ATOM 719 O O . LYS A 1 92 ? 5.663 -7.848 5.594 1.00 91.25 92 LYS A O 1
ATOM 724 N N . PHE A 1 93 ? 6.731 -6.615 4.040 1.00 93.62 93 PHE A N 1
ATOM 725 C CA . PHE A 1 93 ? 7.451 -5.777 4.994 1.00 93.62 93 PHE A CA 1
ATOM 726 C C . PHE A 1 93 ? 6.498 -5.028 5.931 1.00 93.62 93 PHE A C 1
ATOM 728 O O . PHE A 1 93 ? 6.716 -5.016 7.140 1.00 93.62 93 PHE A O 1
ATOM 735 N N . VAL A 1 94 ? 5.418 -4.446 5.397 1.00 90.62 94 VAL A N 1
ATOM 736 C CA . VAL A 1 94 ? 4.401 -3.779 6.217 1.00 90.62 94 VAL A CA 1
ATOM 737 C C . VAL A 1 94 ? 3.802 -4.774 7.206 1.00 90.62 94 VAL A C 1
ATOM 739 O O . VAL A 1 94 ? 3.845 -4.509 8.398 1.00 90.62 94 VAL A O 1
ATOM 742 N N . ARG A 1 95 ? 3.343 -5.948 6.757 1.00 88.69 95 ARG A N 1
ATOM 743 C CA . ARG A 1 95 ? 2.754 -6.973 7.641 1.00 88.69 95 ARG A CA 1
ATOM 744 C C . ARG A 1 95 ? 3.677 -7.411 8.776 1.00 88.69 95 ARG A C 1
ATOM 746 O O . ARG A 1 95 ? 3.204 -7.632 9.881 1.00 88.69 95 ARG A O 1
ATOM 753 N N . GLU A 1 96 ? 4.970 -7.551 8.507 1.00 92.06 96 GLU A N 1
ATOM 754 C CA . GLU A 1 96 ? 5.959 -7.969 9.510 1.00 92.06 96 GLU A CA 1
ATOM 755 C C . GLU A 1 96 ? 6.250 -6.880 10.556 1.00 92.06 96 GLU A C 1
ATOM 757 O O . GLU A 1 96 ? 6.715 -7.196 11.649 1.00 92.06 96 GLU A O 1
ATOM 762 N N . ASN A 1 97 ? 5.966 -5.612 10.241 1.00 90.06 97 ASN A N 1
ATOM 763 C CA . ASN A 1 97 ? 6.293 -4.458 11.083 1.00 90.06 97 ASN A CA 1
ATOM 764 C C . ASN A 1 97 ? 5.056 -3.671 11.559 1.00 90.06 97 ASN A C 1
ATOM 766 O O . ASN A 1 97 ? 5.205 -2.662 12.250 1.00 90.06 97 ASN A O 1
ATOM 770 N N . HIS A 1 98 ? 3.842 -4.096 11.198 1.00 85.94 98 HIS A N 1
ATOM 771 C CA . HIS A 1 98 ? 2.604 -3.419 11.576 1.00 85.94 98 HIS A CA 1
ATOM 772 C C . HIS A 1 98 ? 2.073 -3.953 12.916 1.00 85.94 98 HIS A C 1
ATOM 774 O O . HIS A 1 98 ? 2.050 -5.166 13.118 1.00 85.94 98 HIS A O 1
ATOM 780 N N . PRO A 1 99 ? 1.574 -3.091 13.823 1.00 84.94 99 PRO A N 1
ATOM 781 C CA . PRO A 1 99 ? 0.990 -3.532 15.095 1.00 84.94 99 PRO A CA 1
ATOM 782 C C . PRO A 1 99 ? -0.343 -4.283 14.942 1.00 84.94 99 PRO A C 1
ATOM 784 O O . PRO A 1 99 ? -0.807 -4.908 15.893 1.00 84.94 99 PRO A O 1
ATOM 787 N N . TYR A 1 100 ? -0.977 -4.206 13.771 1.00 82.56 100 TYR A N 1
ATOM 788 C CA . TYR A 1 100 ? -2.256 -4.868 13.503 1.00 82.56 100 TYR A CA 1
ATOM 789 C C . TYR A 1 100 ? -2.046 -6.235 12.868 1.00 82.56 100 TYR A C 1
ATOM 791 O O . TYR A 1 100 ? -1.236 -6.383 11.957 1.00 82.56 100 TYR A O 1
ATOM 799 N N . GL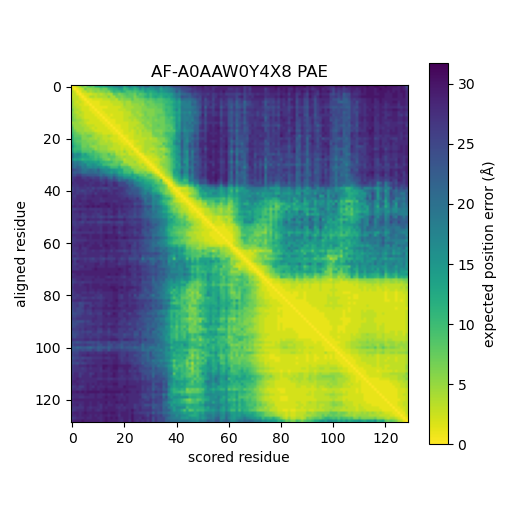U A 1 101 ? -2.853 -7.206 13.298 1.00 78.19 101 GLU A N 1
ATOM 800 C CA . GLU A 1 101 ? -2.878 -8.558 12.729 1.00 78.19 101 GLU A CA 1
ATOM 801 C C . GLU A 1 101 ? -3.248 -8.546 11.235 1.00 78.19 101 GLU A C 1
ATOM 803 O O . GLU A 1 101 ? -2.699 -9.311 10.440 1.00 78.19 101 GLU A O 1
ATOM 808 N N . VAL A 1 102 ? -4.147 -7.635 10.848 1.00 84.06 102 VAL A N 1
ATOM 809 C CA . VAL A 1 102 ? -4.575 -7.407 9.466 1.00 84.06 102 VAL A CA 1
ATOM 810 C C . VAL A 1 102 ? -4.351 -5.933 9.135 1.00 84.06 102 VAL A C 1
ATOM 812 O O . VAL A 1 102 ? -5.168 -5.084 9.472 1.00 84.06 102 VAL A O 1
ATOM 815 N N . CYS A 1 103 ? -3.214 -5.615 8.517 1.00 83.56 103 CYS A N 1
ATOM 816 C CA . CYS A 1 103 ? -2.888 -4.251 8.099 1.00 83.56 103 CYS A CA 1
ATOM 817 C C . CYS A 1 103 ? -3.490 -3.911 6.726 1.00 83.56 103 CYS A C 1
ATOM 819 O O . CYS A 1 103 ? -3.471 -4.740 5.810 1.00 83.56 103 CYS A O 1
ATOM 821 N N . GLU A 1 104 ? -3.956 -2.674 6.554 1.00 87.56 104 GLU A N 1
ATOM 822 C CA . GLU A 1 104 ? -4.403 -2.172 5.255 1.00 87.56 104 GLU A CA 1
ATOM 823 C C . GLU A 1 104 ? -3.200 -1.892 4.343 1.00 87.56 104 GLU A C 1
ATOM 825 O O . GLU A 1 104 ? -2.368 -1.029 4.619 1.00 87.56 104 GLU A O 1
ATOM 830 N N . VAL A 1 105 ? -3.118 -2.618 3.225 1.00 86.94 105 VAL A N 1
ATOM 831 C CA . VAL A 1 105 ? -2.209 -2.305 2.118 1.00 86.94 105 VAL A CA 1
ATOM 832 C C . VAL A 1 105 ? -2.984 -2.445 0.819 1.00 86.94 105 VAL A C 1
ATOM 834 O O . VAL A 1 105 ? -3.258 -3.550 0.352 1.00 86.94 105 VAL A O 1
ATOM 837 N N . ILE A 1 106 ? -3.337 -1.309 0.232 1.00 90.44 106 ILE A N 1
ATOM 838 C CA . ILE A 1 106 ? -4.046 -1.229 -1.043 1.00 90.44 106 ILE A CA 1
ATOM 839 C C . ILE A 1 106 ? -3.237 -0.398 -2.033 1.00 90.44 106 ILE A C 1
ATOM 841 O O . ILE A 1 106 ? -2.532 0.539 -1.661 1.00 90.44 106 ILE A O 1
ATOM 845 N N . SER A 1 107 ? -3.302 -0.770 -3.309 1.00 88.75 107 SER A N 1
ATOM 846 C CA . SER A 1 107 ? -2.495 -0.152 -4.362 1.00 88.75 107 SER A CA 1
ATOM 847 C C . SER A 1 107 ? -3.335 0.148 -5.595 1.00 88.75 107 SER A C 1
ATOM 849 O O . SER A 1 107 ? -4.226 -0.628 -5.936 1.00 88.75 107 SER A O 1
ATOM 851 N N . SER A 1 108 ? -2.990 1.229 -6.291 1.00 89.50 108 SER A N 1
ATOM 852 C CA . SER A 1 108 ? -3.508 1.567 -7.616 1.00 89.50 108 SER A CA 1
ATOM 853 C C . SER A 1 108 ? -2.339 1.776 -8.572 1.00 89.50 108 SER A C 1
ATOM 855 O O . SER A 1 108 ? -1.296 2.298 -8.172 1.00 89.50 108 SER A O 1
ATOM 857 N N . GLN A 1 109 ? -2.509 1.383 -9.834 1.00 88.94 109 GLN A N 1
ATOM 858 C CA . GLN A 1 109 ? -1.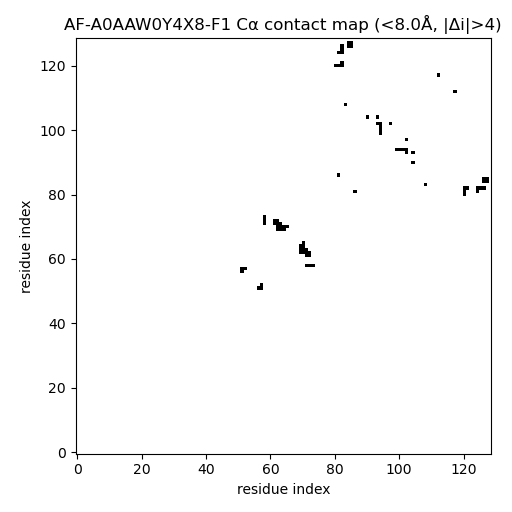509 1.640 -10.869 1.00 88.94 109 GLN A CA 1
ATOM 859 C C . GLN A 1 109 ? -1.442 3.141 -11.186 1.00 88.94 109 GLN A C 1
ATOM 861 O O . GLN A 1 109 ? -2.464 3.831 -11.183 1.00 88.94 109 GLN A O 1
ATOM 866 N N . ILE A 1 110 ? -0.230 3.640 -11.444 1.00 86.44 110 ILE A N 1
ATOM 867 C CA . ILE A 1 110 ? -0.003 5.004 -11.931 1.00 86.44 110 ILE A CA 1
ATOM 868 C C . ILE A 1 110 ? -0.106 4.957 -13.457 1.00 86.44 110 ILE A C 1
ATOM 870 O O . ILE A 1 110 ? 0.789 4.430 -14.109 1.00 86.44 110 ILE A O 1
ATOM 874 N N . ASP A 1 111 ? -1.198 5.490 -14.004 1.00 85.94 111 ASP A N 1
ATOM 875 C CA . ASP A 1 111 ? -1.435 5.543 -15.455 1.00 85.94 111 ASP A CA 1
ATOM 876 C C . ASP A 1 111 ? -0.651 6.685 -16.126 1.00 85.94 111 ASP A C 1
ATOM 878 O O . ASP A 1 111 ? -0.036 6.515 -17.175 1.00 85.94 111 ASP A O 1
ATOM 882 N N . GLN A 1 112 ? -0.630 7.863 -15.492 1.00 78.88 112 GLN A N 1
ATOM 883 C CA . GLN A 1 112 ? 0.001 9.077 -16.015 1.00 78.88 112 GLN A CA 1
ATOM 884 C C . GLN A 1 112 ? 0.714 9.850 -14.902 1.00 78.88 112 GLN A C 1
ATOM 886 O O . GLN A 1 112 ? 0.340 9.786 -13.729 1.00 78.88 112 GLN A O 1
ATOM 891 N N . GLY A 1 113 ? 1.741 10.615 -15.269 1.00 83.50 113 GLY A N 1
ATOM 892 C CA . GLY A 1 113 ? 2.510 11.434 -14.337 1.00 83.50 113 GLY A CA 1
ATOM 893 C C . GLY A 1 113 ? 3.628 12.207 -15.028 1.00 83.50 113 GLY A C 1
ATOM 894 O O . GLY A 1 113 ? 3.779 12.152 -16.245 1.00 83.50 113 GLY A O 1
ATOM 895 N N . ASN A 1 114 ? 4.419 12.939 -14.243 1.00 89.69 114 ASN A N 1
ATOM 896 C CA . ASN A 1 114 ? 5.580 13.672 -14.748 1.00 89.69 114 ASN A CA 1
ATOM 897 C C . ASN A 1 114 ? 6.697 12.686 -15.165 1.00 89.69 114 ASN A C 1
ATOM 899 O O . ASN A 1 114 ? 7.260 12.053 -14.267 1.00 89.69 114 ASN A O 1
ATOM 903 N N . PRO A 1 115 ? 7.062 12.558 -16.459 1.00 91.06 115 PRO A N 1
ATOM 904 C CA . PRO A 1 115 ? 7.961 11.491 -16.913 1.00 91.06 115 PRO A CA 1
ATOM 905 C C . PRO A 1 115 ? 9.322 11.451 -16.194 1.00 91.06 115 PRO A C 1
ATOM 907 O O . PRO A 1 115 ? 9.649 10.394 -15.662 1.00 91.06 115 PRO A O 1
ATOM 910 N N . PRO A 1 116 ? 10.051 12.573 -15.997 1.00 91.19 116 PRO A N 1
ATOM 911 C CA . PRO A 1 116 ? 11.310 12.563 -15.244 1.00 91.19 116 PRO A CA 1
ATOM 912 C C . PRO A 1 116 ? 11.188 12.036 -13.807 1.00 91.19 116 PRO A C 1
ATOM 914 O O . PRO A 1 116 ? 12.138 11.479 -13.265 1.00 91.19 116 PRO A O 1
ATOM 917 N N . TYR A 1 117 ? 10.027 12.210 -13.168 1.00 85.19 117 TYR A N 1
ATOM 918 C CA . TYR A 1 117 ? 9.787 11.697 -11.818 1.00 85.19 117 TYR A CA 1
ATOM 919 C C . TYR A 1 117 ? 9.537 10.184 -11.822 1.00 85.19 117 TYR A C 1
ATOM 921 O O . TYR A 1 117 ? 10.037 9.475 -10.950 1.00 85.19 117 TYR A O 1
ATOM 929 N N . LEU A 1 118 ? 8.796 9.682 -12.813 1.00 88.19 118 LEU A N 1
ATOM 930 C CA . LEU A 1 118 ? 8.556 8.246 -12.984 1.00 88.19 118 LEU A CA 1
ATOM 931 C C . LEU A 1 118 ? 9.835 7.508 -13.405 1.00 88.19 118 LEU A C 1
ATOM 933 O O . LEU A 1 118 ? 10.104 6.413 -12.905 1.00 88.19 118 LEU A O 1
ATOM 937 N N . ASP A 1 119 ? 10.661 8.137 -14.242 1.00 89.94 119 ASP A N 1
ATOM 938 C CA . ASP A 1 119 ? 11.990 7.645 -14.611 1.00 89.94 119 ASP A CA 1
ATOM 939 C C . ASP A 1 119 ? 12.920 7.611 -13.397 1.00 89.94 119 ASP A C 1
ATOM 941 O O . ASP A 1 119 ? 13.619 6.623 -13.172 1.00 89.94 119 ASP A O 1
ATOM 945 N N . TRP A 1 120 ? 12.889 8.654 -12.559 1.00 94.81 120 TRP A N 1
ATOM 946 C CA . TRP A 1 120 ? 13.642 8.676 -11.309 1.00 94.81 120 TRP A CA 1
ATOM 947 C C . TRP A 1 120 ? 13.239 7.518 -10.391 1.00 94.81 120 TRP A C 1
ATOM 949 O O . TRP A 1 120 ? 14.121 6.757 -9.992 1.00 94.81 120 TRP A O 1
ATOM 959 N N . ILE A 1 121 ? 11.939 7.312 -10.128 1.00 87.38 121 ILE A N 1
ATOM 960 C CA . ILE A 1 121 ? 11.452 6.153 -9.349 1.00 87.38 121 ILE A CA 1
ATOM 961 C C . ILE A 1 121 ? 11.979 4.850 -9.954 1.00 87.38 121 ILE A C 1
ATOM 963 O O . ILE A 1 121 ? 12.500 3.994 -9.239 1.00 87.38 121 ILE A O 1
ATOM 967 N N . SER A 1 122 ? 11.880 4.722 -11.276 1.00 89.69 122 SER A N 1
ATOM 968 C CA . SER A 1 122 ? 12.334 3.549 -12.015 1.00 89.69 122 SER A CA 1
ATOM 969 C C . SER A 1 122 ? 13.842 3.310 -11.875 1.00 89.69 122 SER A C 1
ATOM 971 O O . SER A 1 122 ? 14.275 2.162 -11.809 1.00 89.69 122 SER A O 1
ATOM 973 N N . SER A 1 123 ? 14.648 4.369 -11.804 1.00 93.44 123 SER A N 1
ATOM 974 C CA . SER A 1 123 ? 16.101 4.263 -11.640 1.00 93.44 123 SER A CA 1
ATOM 975 C C . SER A 1 123 ? 16.537 3.853 -10.231 1.00 93.44 123 SER A C 1
ATOM 977 O O . SER A 1 123 ? 17.570 3.204 -10.088 1.00 93.44 123 SER A O 1
ATOM 979 N N . ILE A 1 124 ? 15.769 4.217 -9.196 1.00 95.50 124 ILE A N 1
ATOM 980 C CA . ILE A 1 124 ? 16.136 3.950 -7.797 1.00 95.50 124 ILE A CA 1
ATOM 981 C C . ILE A 1 124 ? 15.491 2.679 -7.233 1.00 95.50 124 ILE A C 1
ATOM 983 O O . ILE A 1 124 ? 16.013 2.099 -6.285 1.00 95.50 124 ILE A O 1
ATOM 987 N N . VAL A 1 125 ? 14.367 2.237 -7.804 1.00 91.81 125 VAL A N 1
ATOM 988 C CA . VAL A 1 125 ? 13.701 0.983 -7.439 1.00 91.81 125 VAL A CA 1
ATOM 989 C C . VAL A 1 125 ? 13.942 -0.027 -8.562 1.00 91.81 125 VAL A C 1
ATOM 991 O O . VAL A 1 125 ? 13.436 0.183 -9.660 1.00 91.81 125 VAL A O 1
ATOM 994 N N . PRO A 1 126 ? 14.684 -1.123 -8.342 1.00 88.94 126 PRO A N 1
ATOM 995 C CA . PRO A 1 126 ? 14.914 -2.133 -9.374 1.00 88.94 126 PRO A CA 1
ATOM 996 C C . PRO A 1 126 ? 13.652 -2.961 -9.665 1.00 88.94 126 PRO A C 1
ATOM 998 O O . PRO A 1 126 ? 12.809 -3.159 -8.787 1.00 88.94 126 PRO A O 1
ATOM 1001 N N . GLU A 1 127 ? 13.532 -3.487 -10.887 1.00 86.62 127 GLU A N 1
ATOM 1002 C CA . GLU A 1 127 ? 12.509 -4.493 -11.225 1.00 86.62 127 GLU A CA 1
ATOM 1003 C C . GLU A 1 127 ? 12.697 -5.772 -10.404 1.00 86.62 127 GLU A C 1
ATOM 1005 O O . GLU A 1 127 ? 13.817 -6.074 -9.989 1.00 86.62 127 GLU A O 1
ATOM 1010 N N . LYS A 1 128 ? 11.607 -6.496 -10.129 1.00 82.12 128 LYS A N 1
ATOM 1011 C CA . LYS A 1 128 ? 11.681 -7.823 -9.498 1.00 82.12 128 LYS A CA 1
ATOM 1012 C C . LYS A 1 128 ? 12.159 -8.835 -10.547 1.00 82.12 128 LYS A C 1
ATOM 1014 O O . LYS A 1 128 ? 11.588 -8.870 -11.635 1.00 82.12 128 LYS A O 1
ATOM 1019 N N . GLU A 1 129 ? 13.218 -9.579 -10.221 1.00 74.81 129 GLU A N 1
ATOM 1020 C CA . GLU A 1 129 ? 13.784 -10.651 -11.061 1.00 74.81 129 GLU A CA 1
ATOM 1021 C C . GLU A 1 129 ? 12.847 -11.860 -11.181 1.00 74.81 129 GLU A C 1
ATOM 1023 O O . GLU A 1 129 ? 12.126 -12.155 -10.195 1.00 74.81 129 GLU A O 1
#

Solvent-accessible surface area (backbone atoms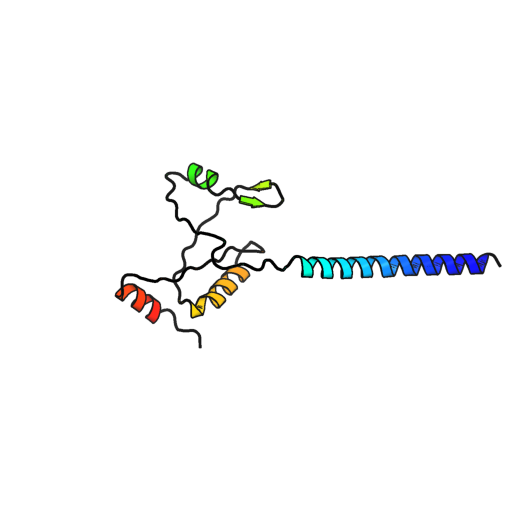 only — not comparable to full-atom val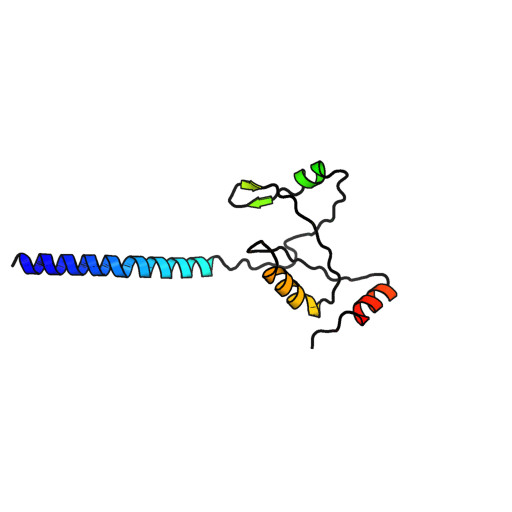ues): 8659 Å² total; per-residue (Å²): 121,70,66,64,55,51,54,52,51,53,51,51,52,53,49,49,66,58,48,50,58,54,53,50,51,55,48,49,54,50,52,56,63,66,69,66,70,79,77,82,57,94,82,78,72,83,91,80,91,76,90,60,97,42,72,70,60,41,49,70,68,59,53,44,79,55,94,95,35,84,45,81,72,94,79,80,92,80,88,86,87,77,58,80,73,45,44,66,60,51,51,51,53,46,56,78,73,45,97,46,97,80,66,94,78,84,89,78,87,82,89,76,78,63,62,74,59,54,50,47,51,53,73,76,45,78,82,67,132

Foldseek 3Di:
DVVVVVVVVVVVVVVCVVVVVVCVVVVVVVVVVVVPPPPDDPPPDDDDDDDDPDPVRVQVVPWDDDPNDTDGDDDDDDDDDADPQCLVVVVVVCCVPPPDVDDDDDDDDDPDDDV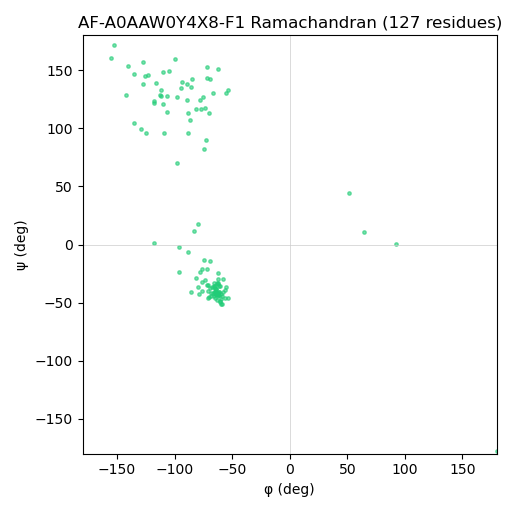VVVVVRPVVHDHDD